Protein AF-A0A5D0QZX7-F1 (afdb_monomer_lite)

Organism: NCBI:txid291186

Radius of gyration: 17.63 Å; chains: 1; bounding box: 38×26×65 Å

Foldseek 3Di:
DPVVVVVVVPPLAQEEEEEEQAAVPCVVHGDDQVPDDDPDPSYGYHYPVVADDAQRRAVDDDPGHYQWYKHKHDWDADPVNFKTKIKIKIARHNPRIWIKIWIWGQDPVRDIDTPDIGTD

Structure (mmCIF, N/CA/C/O backbone):
data_AF-A0A5D0QZX7-F1
#
_entry.id   AF-A0A5D0QZX7-F1
#
loop_
_atom_site.group_PDB
_atom_site.id
_atom_site.type_symbol
_atom_site.label_atom_id
_atom_site.label_alt_id
_atom_site.label_comp_id
_atom_site.label_asym_id
_atom_site.label_entity_id
_atom_site.label_seq_id
_atom_site.pdbx_PDB_ins_code
_atom_site.Cartn_x
_atom_site.Cartn_y
_atom_site.Cartn_z
_atom_site.occupancy
_atom_site.B_iso_or_equiv
_atom_site.auth_seq_id
_atom_site.auth_comp_id
_atom_site.auth_asym_id
_atom_site.auth_atom_id
_atom_site.pdbx_PDB_model_num
ATOM 1 N N . MET A 1 1 ? -6.151 6.284 -43.359 1.00 48.69 1 MET A N 1
ATOM 2 C CA . MET A 1 1 ? -6.328 7.061 -42.109 1.00 48.69 1 MET A CA 1
ATOM 3 C C . MET A 1 1 ? -7.084 6.208 -41.079 1.00 48.69 1 MET A C 1
ATOM 5 O O . MET A 1 1 ? -8.067 6.648 -40.508 1.00 48.69 1 MET A O 1
ATOM 9 N N . GLU A 1 2 ? -6.624 4.970 -40.856 1.00 47.56 2 GLU A N 1
ATOM 10 C CA . GLU A 1 2 ? -7.426 3.910 -40.205 1.00 47.56 2 GLU A CA 1
ATOM 11 C C . GLU A 1 2 ? -6.701 3.264 -39.002 1.00 47.56 2 GLU A C 1
ATOM 13 O O . GLU A 1 2 ? -7.333 2.765 -38.081 1.00 47.56 2 GLU A O 1
ATOM 18 N N . ARG A 1 3 ? -5.365 3.397 -38.912 1.00 46.97 3 ARG A N 1
ATOM 19 C CA . ARG A 1 3 ? -4.545 2.783 -37.845 1.00 46.97 3 ARG A CA 1
ATOM 20 C C . ARG A 1 3 ? -4.747 3.370 -36.439 1.00 46.97 3 ARG A C 1
ATOM 22 O O . ARG A 1 3 ? -4.500 2.673 -35.467 1.00 46.97 3 ARG A O 1
ATOM 29 N N . LYS A 1 4 ? -5.167 4.639 -36.315 1.00 45.38 4 LYS A N 1
ATOM 30 C CA . LYS A 1 4 ? -5.291 5.325 -35.007 1.00 45.38 4 LYS A CA 1
ATOM 31 C C . LYS A 1 4 ? -6.576 4.980 -34.239 1.00 45.38 4 LYS A C 1
ATOM 33 O O . LYS A 1 4 ? -6.578 5.080 -33.017 1.00 45.38 4 LYS A O 1
ATOM 38 N N . LYS A 1 5 ? -7.660 4.595 -34.926 1.00 38.44 5 LYS A N 1
ATOM 39 C CA . LYS A 1 5 ? -8.912 4.172 -34.265 1.00 38.44 5 LYS A CA 1
ATOM 40 C C . LYS A 1 5 ? -8.787 2.750 -33.706 1.00 38.44 5 LYS A C 1
ATOM 42 O O . LYS A 1 5 ? -9.185 2.515 -32.570 1.00 38.44 5 LYS A O 1
ATOM 47 N N . ASP A 1 6 ? -8.121 1.864 -34.443 1.00 41.75 6 ASP A N 1
ATOM 48 C CA . ASP A 1 6 ? -7.863 0.476 -34.040 1.00 41.75 6 ASP A CA 1
ATOM 49 C C . ASP A 1 6 ? -6.943 0.333 -32.817 1.00 41.75 6 ASP A C 1
ATOM 51 O O . ASP A 1 6 ? -7.137 -0.575 -32.007 1.00 41.75 6 ASP A O 1
ATOM 55 N N . SER A 1 7 ? -5.969 1.234 -32.643 1.00 48.91 7 SER A N 1
ATOM 56 C CA . SER A 1 7 ? -5.063 1.231 -31.486 1.00 48.91 7 SER A CA 1
ATOM 57 C C . SER A 1 7 ? -5.744 1.643 -30.176 1.00 48.91 7 SER A C 1
ATOM 59 O O . SER A 1 7 ? -5.360 1.166 -29.116 1.00 48.91 7 SER A O 1
ATOM 61 N N . LEU A 1 8 ? -6.778 2.490 -30.233 1.00 49.28 8 LEU A N 1
ATOM 62 C CA . LEU A 1 8 ? -7.526 2.930 -29.046 1.00 49.28 8 LEU A CA 1
ATOM 63 C C . LEU A 1 8 ? -8.537 1.877 -28.563 1.00 49.28 8 LEU A C 1
ATOM 65 O O . LEU A 1 8 ? -8.865 1.835 -27.380 1.00 49.28 8 LEU A O 1
ATOM 69 N N . GLN A 1 9 ? -9.015 1.004 -29.456 1.00 45.66 9 GLN A N 1
ATOM 70 C CA . GLN A 1 9 ? -10.042 0.001 -29.148 1.00 45.66 9 GLN A CA 1
ATOM 71 C C . GLN A 1 9 ? -9.474 -1.326 -28.603 1.00 45.66 9 GLN A C 1
ATOM 73 O O . GLN A 1 9 ? -10.239 -2.206 -28.213 1.00 45.66 9 GLN A O 1
ATOM 78 N N . ARG A 1 10 ? -8.141 -1.485 -28.546 1.00 46.50 10 ARG A N 1
ATOM 79 C CA . ARG A 1 10 ? -7.458 -2.731 -28.137 1.00 46.50 10 ARG A CA 1
ATOM 80 C C . ARG A 1 10 ? -6.414 -2.545 -27.041 1.00 46.50 10 ARG A C 1
ATOM 82 O O . ARG A 1 10 ? -5.524 -3.385 -26.916 1.00 46.50 10 ARG A O 1
ATOM 89 N N . ASP A 1 11 ? -6.503 -1.489 -26.238 1.00 61.91 11 ASP A N 1
ATOM 90 C CA . ASP A 1 11 ? -5.571 -1.325 -25.125 1.00 61.91 11 ASP A CA 1
ATOM 91 C C . ASP A 1 11 ? -5.929 -2.280 -23.966 1.00 61.91 11 ASP A C 1
ATOM 93 O O . ASP A 1 11 ? -6.640 -1.947 -23.007 1.00 61.91 11 ASP A O 1
ATOM 97 N N . LYS A 1 12 ? -5.487 -3.533 -24.130 1.00 60.69 12 LYS A N 1
ATOM 98 C CA . LYS A 1 12 ? -5.523 -4.620 -23.142 1.00 60.69 12 LYS A CA 1
ATOM 99 C C . LYS A 1 12 ? -4.344 -4.542 -22.166 1.00 60.69 12 LYS A C 1
ATOM 101 O O . LYS A 1 12 ? -4.147 -5.485 -21.401 1.00 60.69 12 LYS A O 1
ATOM 106 N N . THR A 1 13 ? -3.546 -3.473 -22.206 1.00 81.25 13 THR A N 1
ATOM 107 C CA . THR A 1 13 ? -2.329 -3.371 -21.401 1.00 81.25 13 THR A CA 1
ATOM 108 C C . THR A 1 13 ? -2.703 -3.396 -19.925 1.00 81.25 13 THR A C 1
ATOM 110 O O . THR A 1 13 ? -3.452 -2.551 -19.429 1.00 81.25 13 THR A O 1
ATOM 113 N N . LEU A 1 14 ? -2.223 -4.425 -19.229 1.00 87.75 14 LEU A N 1
ATOM 114 C CA . LEU A 1 14 ? -2.337 -4.515 -17.782 1.00 87.75 14 LEU A CA 1
ATOM 115 C C . LEU A 1 14 ? -1.486 -3.410 -17.162 1.00 87.75 14 LEU A C 1
ATOM 117 O O . LEU A 1 14 ? -0.357 -3.166 -17.587 1.00 87.75 14 LEU A O 1
ATOM 121 N N . ILE A 1 15 ? -2.042 -2.761 -16.147 1.00 92.31 15 ILE A N 1
ATOM 122 C CA . ILE A 1 15 ? -1.373 -1.704 -15.398 1.00 92.31 15 ILE A CA 1
ATOM 123 C C . ILE A 1 15 ? -0.837 -2.328 -14.119 1.00 92.31 15 ILE A C 1
ATOM 125 O O . ILE A 1 15 ? -1.601 -2.894 -13.336 1.00 92.31 15 ILE A O 1
ATOM 129 N N . TYR A 1 16 ? 0.462 -2.208 -13.885 1.00 94.75 16 TYR A N 1
ATOM 130 C CA . TYR A 1 16 ? 1.096 -2.748 -12.694 1.00 94.75 16 TYR A CA 1
ATOM 131 C C . TYR A 1 16 ? 1.364 -1.652 -11.669 1.00 94.75 16 TYR A C 1
ATOM 133 O O . TYR A 1 16 ? 1.994 -0.636 -11.965 1.00 94.75 16 TYR A O 1
ATOM 141 N N . LEU A 1 17 ? 0.901 -1.888 -10.444 1.00 96.00 17 LEU A N 1
ATOM 142 C CA . LEU A 1 17 ? 1.362 -1.183 -9.255 1.00 96.00 17 LEU A CA 1
ATOM 143 C C . LEU A 1 17 ? 2.355 -2.082 -8.523 1.00 96.00 17 LEU A C 1
ATOM 145 O O . LEU A 1 17 ? 2.044 -3.220 -8.165 1.00 96.00 17 LEU A O 1
ATOM 149 N N . VAL A 1 18 ? 3.561 -1.571 -8.312 1.00 96.62 18 VAL A N 1
ATOM 150 C CA . VAL A 1 18 ? 4.634 -2.301 -7.638 1.00 96.62 18 VAL A CA 1
ATOM 151 C C . VAL A 1 18 ? 4.554 -2.011 -6.149 1.00 96.62 18 VAL A C 1
ATOM 153 O O . VAL A 1 18 ? 4.622 -0.860 -5.740 1.00 96.62 18 VAL A O 1
ATOM 156 N N . VAL A 1 19 ? 4.420 -3.029 -5.318 1.00 96.81 19 VAL A N 1
ATOM 157 C CA . VAL A 1 19 ? 4.160 -2.891 -3.882 1.00 96.81 19 VAL A CA 1
ATOM 158 C C . VAL A 1 19 ? 5.393 -3.312 -3.102 1.00 96.81 19 VAL A C 1
ATOM 160 O O . VAL A 1 19 ? 5.990 -4.339 -3.418 1.00 96.81 19 VAL A O 1
ATOM 163 N N . SER A 1 20 ? 5.777 -2.552 -2.076 1.00 94.25 20 SER A N 1
ATOM 164 C CA . SER A 1 20 ? 6.786 -3.017 -1.117 1.00 94.25 20 SER A CA 1
ATOM 165 C C . SER A 1 20 ? 6.447 -4.413 -0.590 1.00 94.25 20 SER A C 1
ATOM 167 O O . SER A 1 20 ? 5.298 -4.706 -0.272 1.00 94.25 20 SER A O 1
ATOM 169 N N . ASP A 1 21 ? 7.455 -5.271 -0.485 1.00 93.88 21 ASP A N 1
ATOM 170 C CA . ASP A 1 21 ? 7.287 -6.643 -0.009 1.00 93.88 21 ASP A CA 1
ATOM 171 C C . ASP A 1 21 ? 6.755 -6.712 1.418 1.00 93.88 21 ASP A C 1
ATOM 173 O O . ASP A 1 21 ? 5.904 -7.545 1.724 1.00 93.88 21 ASP A O 1
ATOM 177 N N . SER A 1 22 ? 7.229 -5.816 2.277 1.00 92.38 22 SER A N 1
ATOM 178 C CA . SER A 1 22 ? 6.838 -5.721 3.675 1.00 92.38 22 SER A CA 1
ATOM 179 C C . SER A 1 22 ? 6.387 -4.312 4.036 1.00 92.38 22 SER A C 1
ATOM 181 O O . SER A 1 22 ? 6.592 -3.337 3.304 1.00 92.38 22 SER A O 1
ATOM 183 N N . ILE A 1 23 ? 5.781 -4.209 5.213 1.00 88.31 23 ILE A N 1
ATOM 184 C CA . ILE A 1 23 ? 5.480 -2.923 5.830 1.00 88.31 23 ILE A CA 1
ATOM 185 C C . ILE A 1 23 ? 6.789 -2.227 6.213 1.00 88.31 23 ILE A C 1
ATOM 187 O O . ILE A 1 23 ? 7.700 -2.845 6.768 1.00 88.31 23 ILE A O 1
ATOM 191 N N . SER A 1 24 ? 6.883 -0.929 5.920 1.00 81.25 24 SER A N 1
ATOM 192 C CA . SER A 1 24 ? 8.068 -0.135 6.251 1.00 81.25 24 SER A CA 1
ATOM 193 C C . SER A 1 24 ? 8.333 -0.169 7.759 1.00 81.25 24 SER A C 1
ATOM 195 O O . SER A 1 24 ? 7.439 0.126 8.556 1.00 81.25 24 SER A O 1
ATOM 197 N N . GLY A 1 25 ? 9.549 -0.565 8.143 1.00 77.38 25 GLY A N 1
ATOM 198 C CA . GLY A 1 25 ? 9.963 -0.733 9.540 1.00 77.38 25 GLY A CA 1
ATOM 199 C C 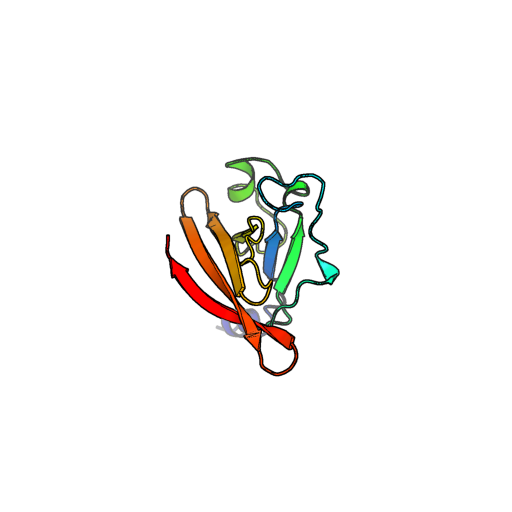. GLY A 1 25 ? 9.507 -2.035 10.215 1.00 77.38 25 GLY A C 1
ATOM 200 O O . GLY A 1 25 ? 9.780 -2.212 11.399 1.00 77.38 25 GLY A O 1
ATOM 201 N N . ILE A 1 26 ? 8.823 -2.944 9.504 1.00 82.38 26 ILE A N 1
ATOM 202 C CA . ILE A 1 26 ? 8.376 -4.249 10.026 1.00 82.38 26 ILE A CA 1
ATOM 203 C C . ILE A 1 26 ? 8.653 -5.341 8.978 1.00 82.38 26 ILE A C 1
ATOM 205 O O . ILE A 1 26 ? 7.757 -5.803 8.271 1.00 82.38 26 ILE A O 1
ATOM 209 N N . GLU A 1 27 ? 9.912 -5.768 8.876 1.00 76.06 27 GLU A N 1
ATOM 210 C CA . GLU A 1 27 ? 10.379 -6.701 7.833 1.00 76.06 27 GLU A CA 1
ATOM 211 C C . GLU A 1 27 ? 9.734 -8.095 7.918 1.00 76.06 27 GLU A C 1
ATOM 213 O O . GLU A 1 27 ? 9.510 -8.742 6.898 1.00 76.06 27 GLU A O 1
ATOM 218 N N . ASN A 1 28 ? 9.330 -8.528 9.116 1.00 83.19 28 ASN A N 1
ATOM 219 C CA . ASN A 1 28 ? 8.693 -9.834 9.326 1.00 83.19 28 ASN A CA 1
ATOM 220 C C . ASN A 1 28 ? 7.227 -9.891 8.858 1.00 83.19 28 ASN A C 1
ATOM 222 O O . ASN A 1 28 ? 6.611 -10.956 8.914 1.00 83.19 28 ASN A O 1
ATOM 226 N N . TYR A 1 29 ? 6.641 -8.767 8.429 1.00 86.38 29 TYR A N 1
ATOM 227 C CA . TYR A 1 29 ? 5.255 -8.714 7.969 1.00 86.38 29 TYR A CA 1
ATOM 228 C C . TYR A 1 29 ? 5.186 -8.465 6.461 1.00 86.38 29 TYR A C 1
ATOM 230 O O . TYR A 1 29 ? 5.241 -7.323 5.994 1.00 86.38 29 TYR A O 1
ATOM 238 N N . LYS A 1 30 ? 5.047 -9.558 5.702 1.00 90.88 30 LYS A N 1
ATOM 239 C CA . LYS A 1 30 ? 4.914 -9.535 4.243 1.00 90.88 30 LYS A CA 1
ATOM 240 C C . LYS A 1 30 ? 3.502 -9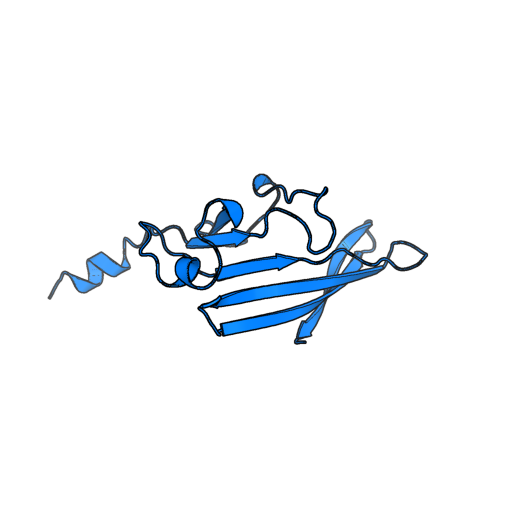.123 3.821 1.00 90.88 30 LYS A C 1
ATOM 242 O O . LYS A 1 30 ? 2.515 -9.625 4.356 1.00 90.88 30 LYS A O 1
ATOM 247 N N . ILE A 1 31 ? 3.405 -8.242 2.831 1.00 92.00 31 ILE A N 1
ATOM 248 C CA . ILE A 1 31 ? 2.134 -7.833 2.232 1.00 92.00 31 ILE A CA 1
ATOM 249 C C . ILE A 1 31 ? 1.635 -8.943 1.308 1.00 92.00 31 ILE A C 1
ATOM 251 O O . ILE A 1 31 ? 2.305 -9.337 0.361 1.00 92.00 31 ILE A O 1
ATOM 255 N N . GLU A 1 32 ? 0.426 -9.436 1.549 1.00 94.00 32 GLU A N 1
ATOM 256 C CA . GLU A 1 32 ? -0.209 -10.441 0.697 1.00 94.00 32 GLU A CA 1
ATOM 257 C C . GLU A 1 32 ? -0.899 -9.778 -0.510 1.00 94.00 32 GLU A C 1
ATOM 259 O O . GLU A 1 32 ? -2.024 -9.284 -0.402 1.00 94.00 32 GLU A O 1
ATOM 264 N N . LEU A 1 33 ? -0.245 -9.767 -1.682 1.00 94.62 33 LEU A N 1
ATOM 265 C CA . LEU A 1 33 ? -0.765 -9.077 -2.881 1.00 94.62 33 LEU A CA 1
ATOM 266 C C . LEU A 1 33 ? -2.145 -9.571 -3.342 1.00 94.62 33 LEU A C 1
ATOM 268 O O . LEU A 1 33 ? -2.924 -8.791 -3.880 1.00 94.62 33 LEU A O 1
ATOM 272 N N . ASN A 1 34 ? -2.474 -10.844 -3.117 1.00 93.81 34 ASN A N 1
ATOM 273 C CA . ASN A 1 34 ? -3.774 -11.427 -3.473 1.00 93.81 34 ASN A CA 1
ATOM 274 C C . ASN A 1 34 ? -4.942 -10.886 -2.625 1.00 93.81 34 ASN A C 1
ATOM 276 O O . ASN A 1 34 ? -6.097 -11.012 -3.031 1.00 93.81 34 ASN A O 1
ATOM 280 N N . LYS A 1 35 ? -4.662 -10.285 -1.461 1.00 93.62 35 LYS A N 1
ATOM 281 C CA . LYS A 1 35 ? -5.662 -9.611 -0.620 1.00 93.62 35 LYS A CA 1
ATOM 282 C C . LYS A 1 35 ? -5.886 -8.158 -1.036 1.00 93.62 35 LYS A C 1
ATOM 284 O O . LYS A 1 35 ? -6.888 -7.566 -0.627 1.00 93.62 35 LYS A O 1
ATOM 289 N N . LEU A 1 36 ? -4.990 -7.583 -1.843 1.00 92.69 36 LEU A N 1
ATOM 290 C CA . LEU A 1 36 ? -5.163 -6.239 -2.381 1.00 92.69 36 LEU A CA 1
ATOM 291 C C . LEU A 1 36 ? -6.266 -6.240 -3.436 1.00 92.69 36 LEU A C 1
ATOM 293 O O . LEU A 1 36 ? -6.329 -7.098 -4.315 1.00 92.69 36 LEU A O 1
ATOM 297 N N . LYS A 1 37 ? -7.145 -5.244 -3.346 1.00 91.69 37 LYS A N 1
ATOM 298 C CA . LYS A 1 37 ? -8.248 -5.048 -4.283 1.00 91.69 37 LYS A CA 1
ATOM 299 C C . LYS A 1 37 ? -8.074 -3.714 -4.983 1.00 91.69 37 LYS A C 1
ATOM 301 O O . LYS A 1 37 ? -7.695 -2.726 -4.362 1.00 91.69 37 LYS A O 1
ATOM 306 N N . SER A 1 38 ? -8.397 -3.698 -6.267 1.00 91.19 38 SER A N 1
ATOM 307 C CA . SER A 1 38 ? -8.535 -2.480 -7.051 1.00 91.19 38 SER A CA 1
ATOM 308 C C . SER A 1 38 ? -9.969 -2.375 -7.550 1.00 91.19 38 SER A C 1
ATOM 310 O O . SER A 1 38 ? -10.613 -3.388 -7.822 1.00 91.19 38 SER A O 1
ATOM 312 N N . ASN A 1 39 ? -10.466 -1.151 -7.680 1.00 91.25 39 ASN A N 1
ATOM 313 C CA . ASN A 1 39 ? -11.727 -0.864 -8.362 1.00 91.25 39 ASN A CA 1
ATOM 314 C C . ASN A 1 39 ? -11.582 -0.887 -9.896 1.00 91.25 39 ASN A C 1
ATOM 316 O O . ASN A 1 39 ? -12.577 -0.745 -10.600 1.00 91.25 39 ASN A O 1
ATOM 320 N N . ASN A 1 40 ? -10.362 -1.061 -10.413 1.00 90.19 40 ASN A N 1
ATOM 321 C CA . ASN A 1 40 ? -10.071 -1.172 -11.835 1.00 90.19 40 ASN A CA 1
ATOM 322 C C . ASN A 1 40 ? -9.541 -2.576 -12.164 1.00 90.19 40 ASN A C 1
ATOM 324 O O . ASN A 1 40 ? -8.481 -2.986 -11.688 1.00 90.19 40 ASN A O 1
ATOM 328 N N . GLU A 1 41 ? -10.262 -3.290 -13.028 1.00 90.06 41 GLU A N 1
ATOM 329 C CA . GLU A 1 41 ? -9.957 -4.664 -13.445 1.00 90.06 41 GLU A CA 1
ATOM 330 C C . GLU A 1 41 ? -8.648 -4.822 -14.230 1.00 90.06 41 GLU A C 1
ATOM 332 O O . GLU A 1 41 ? -8.166 -5.947 -14.371 1.00 90.06 41 GLU A O 1
ATOM 337 N N . LYS A 1 42 ? -8.055 -3.731 -14.728 1.00 90.62 42 LYS A N 1
ATOM 338 C CA . LYS A 1 42 ? -6.760 -3.742 -15.427 1.00 90.62 42 LYS A CA 1
ATOM 339 C C . LYS A 1 42 ? -5.569 -3.642 -14.478 1.00 90.62 42 LYS A C 1
ATOM 341 O O . LYS A 1 42 ? -4.446 -3.905 -14.901 1.00 90.62 42 LYS A O 1
ATOM 346 N N . ILE A 1 43 ? -5.797 -3.273 -13.214 1.00 93.06 43 ILE A N 1
ATOM 347 C CA . ILE A 1 43 ? -4.724 -3.115 -12.232 1.00 93.06 43 ILE A CA 1
ATOM 348 C C . ILE A 1 43 ? -4.314 -4.480 -11.682 1.00 93.06 43 ILE A C 1
ATOM 350 O O . ILE A 1 43 ? -5.141 -5.277 -11.229 1.00 93.06 43 ILE A O 1
ATOM 354 N N . ARG A 1 44 ? -3.013 -4.748 -11.722 1.00 94.94 44 ARG A N 1
ATOM 355 C CA . ARG A 1 44 ? -2.358 -5.907 -11.116 1.00 94.94 44 ARG A CA 1
ATOM 356 C C . ARG A 1 44 ? -1.252 -5.426 -10.185 1.00 94.94 44 ARG A C 1
ATOM 358 O O . ARG A 1 44 ? -0.742 -4.316 -10.328 1.00 94.94 44 ARG A O 1
ATOM 365 N N . PHE A 1 45 ? -0.892 -6.270 -9.228 1.00 96.12 45 PHE A N 1
ATOM 366 C CA . PHE A 1 45 ? 0.127 -5.965 -8.232 1.00 96.12 45 PHE A CA 1
ATOM 367 C C . PHE A 1 45 ? 1.326 -6.889 -8.414 1.00 96.12 45 PHE A C 1
ATOM 369 O O . PHE A 1 45 ? 1.152 -8.075 -8.699 1.00 96.12 45 PHE A O 1
ATOM 376 N N . LYS A 1 46 ? 2.528 -6.345 -8.237 1.00 96.50 46 LYS A N 1
ATOM 377 C CA . LYS A 1 46 ? 3.796 -7.087 -8.202 1.00 96.50 46 LYS A CA 1
A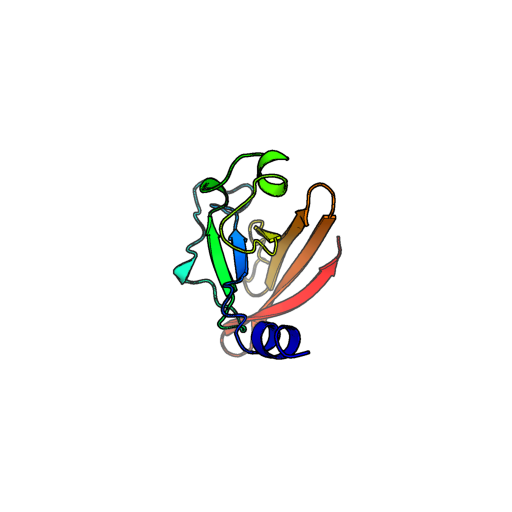TOM 378 C C . LYS A 1 46 ? 4.616 -6.664 -6.996 1.00 96.50 46 LYS A C 1
ATOM 380 O O . LYS A 1 46 ? 4.441 -5.545 -6.516 1.00 96.50 46 LYS A O 1
ATOM 385 N N . TYR A 1 47 ? 5.498 -7.530 -6.516 1.00 96.94 47 TYR A N 1
ATOM 386 C CA . TYR A 1 47 ? 6.395 -7.176 -5.422 1.00 96.94 47 TYR A CA 1
ATOM 387 C C . TYR A 1 47 ? 7.518 -6.269 -5.902 1.00 96.94 47 TYR A C 1
ATOM 389 O O . TYR A 1 47 ? 7.976 -6.370 -7.037 1.00 96.94 47 TYR A O 1
ATOM 397 N N . ARG A 1 48 ? 8.002 -5.397 -5.019 1.00 95.06 48 ARG A N 1
ATOM 398 C CA . ARG A 1 48 ? 9.137 -4.520 -5.299 1.00 95.06 48 ARG A CA 1
ATOM 399 C C . ARG A 1 48 ? 10.432 -5.307 -5.483 1.00 95.06 48 ARG A C 1
ATOM 401 O O . ARG A 1 48 ? 11.258 -4.882 -6.286 1.00 95.06 48 ARG A O 1
ATOM 408 N N . SER A 1 49 ? 10.595 -6.431 -4.791 1.00 95.12 49 SER A N 1
ATOM 409 C CA . SER A 1 49 ? 11.752 -7.327 -4.910 1.00 95.12 49 SER A CA 1
ATOM 410 C C . SER A 1 49 ? 11.886 -8.027 -6.268 1.00 95.12 49 SER A C 1
ATOM 412 O O . SER A 1 49 ? 12.971 -8.504 -6.586 1.00 95.12 49 SER A O 1
ATOM 414 N N . GLU A 1 50 ? 10.834 -8.052 -7.09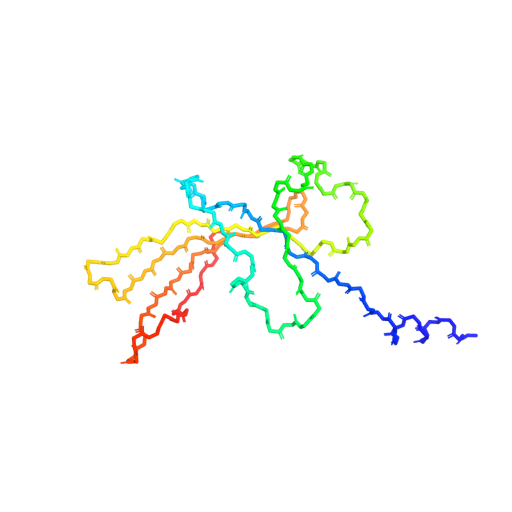7 1.00 96.25 50 GLU A N 1
ATOM 415 C CA . GLU A 1 50 ? 10.894 -8.587 -8.470 1.00 96.25 50 GLU A CA 1
ATOM 416 C C . GLU A 1 50 ? 11.682 -7.676 -9.434 1.00 96.25 50 GLU A C 1
ATOM 418 O O . GLU A 1 50 ? 11.886 -8.039 -10.591 1.00 96.25 50 GLU A O 1
ATOM 423 N N . PHE A 1 51 ? 12.109 -6.490 -8.985 1.00 95.62 51 PHE A N 1
ATOM 424 C CA . PHE A 1 51 ? 12.660 -5.436 -9.835 1.00 95.62 51 PHE A CA 1
ATOM 425 C C . PHE A 1 51 ? 14.033 -4.933 -9.366 1.00 95.62 51 PHE A C 1
ATOM 427 O O . PHE A 1 51 ? 14.313 -4.954 -8.162 1.00 95.62 51 PHE A O 1
ATOM 434 N N . PRO A 1 52 ? 14.855 -4.364 -10.275 1.00 95.81 52 PRO A N 1
ATOM 435 C CA . PRO A 1 52 ? 16.120 -3.719 -9.925 1.00 95.81 52 PRO A CA 1
ATOM 436 C C . PRO A 1 52 ? 15.969 -2.651 -8.840 1.00 95.81 52 PRO A C 1
ATOM 438 O O . PRO A 1 52 ? 14.909 -2.047 -8.676 1.00 95.81 52 PRO A O 1
ATOM 441 N N . ASN A 1 53 ? 17.026 -2.379 -8.082 1.00 92.00 53 ASN A N 1
ATOM 442 C CA . ASN A 1 53 ? 16.990 -1.390 -7.004 1.00 92.00 53 ASN A CA 1
ATOM 443 C C . ASN A 1 53 ? 17.233 0.043 -7.507 1.00 92.00 53 ASN A C 1
ATOM 445 O O . ASN A 1 53 ? 17.837 0.278 -8.551 1.00 92.00 53 ASN A O 1
ATOM 449 N N . GLY A 1 54 ? 16.765 1.029 -6.737 1.00 89.25 54 GLY A N 1
ATOM 450 C CA . GLY A 1 54 ? 17.061 2.443 -6.982 1.00 89.25 54 GLY A CA 1
ATOM 451 C C . GLY A 1 54 ? 16.562 2.961 -8.335 1.00 89.25 54 GLY A C 1
ATOM 452 O O . GLY A 1 54 ? 15.431 2.696 -8.734 1.00 89.25 54 GLY A O 1
ATOM 453 N N . ARG A 1 55 ? 17.404 3.743 -9.021 1.00 90.56 55 ARG A N 1
ATOM 454 C CA . ARG A 1 55 ? 17.070 4.402 -10.295 1.00 90.56 55 ARG A CA 1
ATOM 455 C C . ARG A 1 55 ? 16.830 3.415 -11.434 1.00 90.56 55 ARG A C 1
ATOM 457 O O . ARG A 1 55 ? 16.032 3.729 -12.312 1.00 90.56 55 ARG A O 1
ATOM 464 N N . GLU A 1 56 ? 17.501 2.265 -11.412 1.00 94.50 56 GLU A N 1
ATOM 465 C CA . GLU A 1 56 ? 17.404 1.254 -12.466 1.00 94.50 56 GLU A CA 1
ATOM 466 C C . GLU A 1 56 ? 15.953 0.808 -12.666 1.00 94.50 56 GLU A C 1
ATOM 468 O O . GLU A 1 56 ? 15.469 0.810 -13.790 1.00 94.50 56 GLU A O 1
ATOM 473 N N . PHE A 1 57 ? 15.210 0.633 -11.566 1.00 94.69 57 PHE A N 1
ATOM 474 C CA . PHE A 1 57 ? 13.773 0.351 -11.583 1.00 94.69 57 PHE A CA 1
ATOM 475 C C . PHE A 1 57 ? 12.971 1.227 -12.556 1.00 94.69 57 PHE A C 1
ATOM 477 O O . PHE A 1 57 ? 12.078 0.715 -13.221 1.00 94.69 57 PHE A O 1
ATOM 484 N N . TRP A 1 58 ? 13.278 2.525 -12.630 1.00 92.25 58 TRP A N 1
ATOM 485 C CA . TRP A 1 58 ? 12.521 3.500 -13.420 1.00 92.25 58 TRP A CA 1
ATOM 486 C C . TRP A 1 58 ? 12.983 3.638 -14.868 1.00 92.25 58 TRP A C 1
ATOM 488 O O . TRP A 1 58 ? 12.250 4.208 -15.670 1.00 92.25 58 TRP A O 1
ATOM 498 N N . ILE A 1 59 ? 14.207 3.211 -15.181 1.00 91.75 59 ILE A N 1
ATOM 499 C CA . ILE A 1 59 ? 14.804 3.382 -16.514 1.00 91.75 59 ILE A CA 1
ATOM 500 C C . ILE A 1 59 ? 14.866 2.075 -17.305 1.00 91.75 59 ILE A C 1
ATOM 502 O O . ILE A 1 59 ? 15.128 2.115 -18.504 1.00 91.75 59 ILE A O 1
ATOM 506 N N . THR A 1 60 ? 14.655 0.933 -16.648 1.00 93.06 60 THR A N 1
ATOM 507 C CA . THR A 1 60 ? 14.503 -0.362 -17.309 1.00 93.06 60 THR A CA 1
ATOM 508 C C . THR A 1 60 ? 13.245 -0.364 -18.174 1.00 93.06 60 THR A C 1
ATOM 510 O O . THR A 1 60 ? 12.179 0.071 -17.739 1.00 93.06 60 THR A O 1
ATOM 513 N N . ASP A 1 61 ? 13.383 -0.875 -19.395 1.00 91.75 61 ASP A N 1
ATOM 514 C CA . ASP A 1 61 ? 12.262 -1.135 -20.291 1.00 91.75 61 ASP A CA 1
ATOM 515 C C . ASP A 1 61 ? 1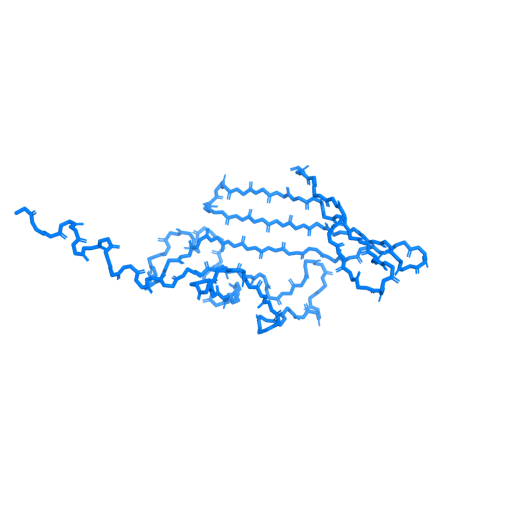1.624 -2.484 -19.928 1.00 91.75 61 ASP A C 1
ATOM 517 O O . ASP A 1 61 ? 12.322 -3.496 -19.822 1.00 91.75 61 ASP A O 1
ATOM 521 N N . TYR A 1 62 ? 10.314 -2.493 -19.688 1.00 90.38 62 TYR A N 1
ATOM 522 C CA . TYR A 1 62 ? 9.564 -3.683 -19.286 1.00 90.38 62 TYR A CA 1
ATOM 523 C C . TYR A 1 62 ? 8.477 -3.984 -20.311 1.00 90.38 62 TYR A C 1
ATOM 525 O O . TYR A 1 62 ? 7.820 -3.078 -20.816 1.00 90.38 62 TYR A O 1
ATOM 533 N N . ASP A 1 63 ? 8.157 -5.266 -20.484 1.00 89.75 63 ASP A N 1
ATOM 534 C CA . ASP A 1 63 ? 7.048 -5.723 -21.338 1.00 89.75 63 ASP A CA 1
ATOM 535 C C . ASP A 1 63 ? 5.646 -5.337 -20.809 1.00 89.75 63 ASP A C 1
ATOM 537 O O . ASP A 1 63 ? 4.618 -5.785 -21.323 1.00 89.75 63 ASP A O 1
ATOM 541 N N . TYR A 1 64 ? 5.569 -4.549 -19.736 1.00 87.50 64 TYR A N 1
ATOM 542 C CA . TYR A 1 64 ? 4.331 -4.129 -19.097 1.00 87.50 64 TYR A CA 1
ATOM 543 C C . TYR A 1 64 ? 4.423 -2.719 -18.516 1.00 87.50 64 TYR A C 1
ATOM 545 O O . TYR A 1 64 ? 5.479 -2.248 -18.100 1.00 87.50 64 TYR A O 1
ATOM 553 N N . PHE A 1 65 ? 3.270 -2.049 -18.435 1.00 90.88 65 PHE A N 1
ATOM 554 C CA . PHE A 1 65 ? 3.188 -0.678 -17.948 1.00 90.88 65 PHE A CA 1
ATOM 555 C C . PHE A 1 65 ? 3.194 -0.623 -16.417 1.00 90.88 65 PHE A C 1
ATOM 557 O O . PHE A 1 65 ? 2.234 -1.040 -15.763 1.00 90.88 65 PHE A O 1
ATOM 564 N N . ILE A 1 66 ? 4.263 -0.071 -15.844 1.00 92.62 66 ILE A N 1
ATOM 565 C CA . ILE A 1 66 ? 4.369 0.211 -14.410 1.00 92.62 66 ILE A CA 1
ATOM 566 C C . ILE A 1 66 ? 3.826 1.617 -14.146 1.00 92.62 66 ILE A C 1
ATOM 568 O O . ILE A 1 66 ? 4.445 2.611 -14.515 1.00 92.62 66 ILE A O 1
ATOM 572 N N . ALA A 1 67 ? 2.673 1.707 -13.481 1.00 92.12 67 ALA A N 1
ATOM 573 C CA . ALA A 1 67 ? 2.061 2.992 -13.134 1.00 92.12 67 ALA A CA 1
ATOM 574 C C . ALA A 1 67 ? 2.732 3.664 -11.932 1.00 92.12 67 ALA A C 1
ATOM 576 O O . ALA A 1 67 ? 2.682 4.884 -11.794 1.00 92.12 67 ALA A O 1
ATOM 577 N N . GLY A 1 68 ? 3.340 2.878 -11.048 1.00 93.75 68 GLY A N 1
ATOM 578 C CA . GLY A 1 68 ? 4.032 3.415 -9.892 1.00 93.75 68 GLY A CA 1
ATOM 579 C C . GLY A 1 68 ? 4.441 2.351 -8.891 1.00 93.75 68 GLY A C 1
ATOM 580 O O . GLY A 1 68 ? 4.043 1.186 -8.985 1.00 93.75 68 GLY A O 1
ATOM 581 N N . ASN A 1 69 ? 5.226 2.779 -7.911 1.00 95.00 69 ASN A N 1
ATOM 582 C CA . ASN A 1 69 ? 5.557 1.995 -6.736 1.00 95.00 69 ASN A CA 1
ATOM 583 C C . ASN A 1 69 ? 4.813 2.552 -5.517 1.00 95.00 69 ASN A C 1
ATOM 585 O O . ASN A 1 69 ? 4.793 3.761 -5.321 1.00 95.00 69 ASN A O 1
ATOM 589 N N . ILE A 1 70 ? 4.206 1.679 -4.715 1.00 94.88 70 ILE A N 1
ATOM 590 C CA . ILE A 1 70 ? 3.455 2.015 -3.505 1.00 94.88 70 ILE A CA 1
ATOM 591 C C . ILE A 1 70 ? 4.080 1.355 -2.273 1.00 94.88 70 ILE A C 1
ATOM 593 O O . ILE A 1 70 ? 4.547 0.213 -2.326 1.00 94.88 70 ILE A O 1
ATOM 597 N N . GLN A 1 71 ? 4.048 2.069 -1.152 1.00 92.56 71 GLN A N 1
ATOM 598 C CA . GLN A 1 71 ? 4.552 1.615 0.139 1.00 92.56 71 GLN A CA 1
ATOM 599 C C . GLN A 1 71 ? 3.602 2.031 1.264 1.00 92.56 71 GLN A C 1
ATOM 601 O O . GLN A 1 71 ? 2.977 3.090 1.215 1.00 92.56 71 GLN A O 1
ATOM 606 N N . PHE A 1 72 ? 3.544 1.210 2.312 1.00 91.62 72 PHE A N 1
ATOM 607 C CA . PHE A 1 72 ? 2.803 1.498 3.534 1.00 91.62 72 PHE A CA 1
ATOM 608 C C . PHE A 1 72 ? 3.713 1.363 4.756 1.00 91.62 72 PHE A C 1
ATOM 610 O O . PHE A 1 72 ? 4.563 0.472 4.825 1.00 91.62 72 PHE A O 1
ATOM 617 N N . GLY A 1 73 ? 3.522 2.251 5.724 1.00 90.81 73 GLY A N 1
ATOM 618 C CA . GLY A 1 73 ? 4.039 2.112 7.078 1.00 90.81 73 GLY A CA 1
ATOM 619 C C . GLY A 1 73 ? 3.088 1.315 7.968 1.00 90.81 73 GLY A C 1
ATOM 620 O O . GLY A 1 73 ? 1.944 1.035 7.602 1.00 90.81 73 GLY A O 1
ATOM 621 N N . GLY A 1 74 ? 3.574 0.948 9.153 1.00 92.25 74 GLY A N 1
ATOM 622 C CA . GLY A 1 74 ? 2.758 0.283 10.165 1.00 92.25 74 GLY A CA 1
ATOM 623 C C . GLY A 1 74 ? 1.604 1.161 10.646 1.00 92.25 74 GLY A C 1
ATOM 624 O O . GLY A 1 74 ? 1.683 2.390 10.628 1.00 92.25 74 GLY A O 1
ATOM 625 N N . ILE A 1 75 ? 0.529 0.514 11.097 1.00 94.25 75 ILE A N 1
ATOM 626 C CA . ILE A 1 75 ? -0.610 1.209 11.698 1.00 94.25 75 ILE A CA 1
ATOM 627 C C . ILE A 1 75 ? -0.315 1.457 13.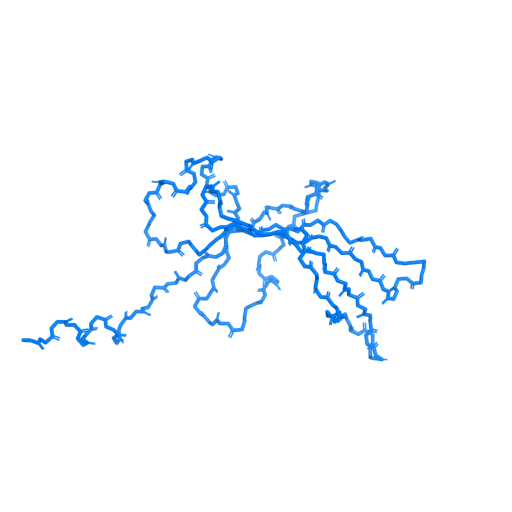177 1.00 94.25 75 ILE A C 1
ATOM 629 O O . ILE A 1 75 ? -0.049 0.521 13.932 1.00 94.25 75 ILE A O 1
ATOM 633 N N . ILE A 1 76 ? -0.430 2.712 13.601 1.00 95.50 76 ILE A N 1
ATOM 634 C CA . ILE A 1 76 ? -0.420 3.109 15.008 1.00 95.50 76 ILE A CA 1
ATOM 635 C C . ILE A 1 76 ? -1.873 3.246 15.454 1.00 95.50 76 ILE A C 1
ATOM 637 O O . ILE A 1 76 ? -2.607 4.082 14.929 1.00 95.50 76 ILE A O 1
ATOM 641 N N . PHE A 1 77 ? -2.294 2.419 16.409 1.00 97.62 77 PHE A N 1
ATOM 642 C CA . PHE A 1 77 ? -3.656 2.432 16.941 1.00 97.62 77 PHE A CA 1
ATOM 643 C C . PHE A 1 77 ? -3.784 3.310 18.184 1.00 97.62 77 PHE A C 1
ATOM 645 O O . PHE A 1 77 ? -2.852 3.432 18.981 1.00 97.62 77 PHE A O 1
ATOM 652 N N . ASP A 1 78 ? -4.978 3.862 18.386 1.00 97.31 78 ASP A N 1
ATOM 653 C CA . ASP A 1 78 ? -5.369 4.411 19.679 1.00 97.31 78 ASP A CA 1
ATOM 654 C C . ASP A 1 78 ? -5.506 3.301 20.740 1.00 97.31 78 ASP A C 1
ATOM 656 O O . ASP A 1 78 ? -5.553 2.105 20.435 1.00 97.31 78 ASP A O 1
ATOM 660 N N . LYS A 1 79 ? -5.609 3.686 22.020 1.00 97.38 79 LYS A N 1
ATOM 661 C CA . LYS A 1 79 ? -5.731 2.722 23.134 1.00 97.38 79 LYS A CA 1
ATOM 662 C C . LYS A 1 79 ? -6.921 1.772 22.967 1.00 97.38 79 LYS A C 1
ATOM 664 O O . LYS A 1 79 ? -6.854 0.625 23.398 1.00 97.38 79 LYS A O 1
ATOM 669 N N . THR A 1 80 ? -8.002 2.250 22.350 1.00 96.75 80 THR A N 1
ATOM 670 C CA . THR A 1 80 ? -9.236 1.476 22.162 1.00 96.75 80 THR A CA 1
ATOM 671 C C . THR A 1 80 ? -9.208 0.575 20.925 1.00 96.75 80 THR A C 1
ATOM 673 O O . THR A 1 80 ? -10.093 -0.265 20.766 1.00 96.75 80 THR A O 1
ATOM 676 N N . LYS A 1 81 ? -8.192 0.713 20.059 1.00 96.06 81 LYS A N 1
ATOM 677 C CA . LYS A 1 81 ? -8.091 0.050 18.750 1.00 96.06 81 LYS A CA 1
ATOM 678 C C . LYS A 1 81 ? -9.345 0.256 17.893 1.00 96.06 81 LYS A C 1
ATOM 680 O O . LYS A 1 81 ? -9.782 -0.657 17.179 1.00 96.06 81 LYS A O 1
ATOM 685 N N . ASN A 1 82 ? -9.930 1.447 17.987 1.00 97.31 82 ASN A N 1
ATOM 686 C CA . ASN A 1 82 ? -11.049 1.891 17.157 1.00 97.31 82 ASN A CA 1
ATOM 687 C C . ASN A 1 82 ? -10.610 2.912 16.112 1.00 97.31 82 ASN A C 1
ATOM 689 O O . ASN A 1 82 ? -11.281 3.041 15.090 1.00 97.31 82 ASN A O 1
ATOM 693 N N . ASN A 1 83 ? -9.477 3.576 16.340 1.00 98.31 83 ASN A N 1
ATOM 694 C CA . ASN A 1 83 ? -8.866 4.515 15.414 1.00 98.31 83 ASN A CA 1
ATOM 695 C C . ASN A 1 83 ? -7.416 4.108 15.170 1.00 98.31 83 ASN A C 1
ATOM 697 O O . ASN A 1 83 ? -6.750 3.561 16.051 1.00 98.31 83 ASN A O 1
ATOM 701 N N . GLY A 1 84 ? -6.922 4.387 13.974 1.00 97.94 84 GLY A N 1
ATOM 702 C CA . GLY A 1 84 ? -5.532 4.169 13.626 1.00 97.94 84 GLY A CA 1
ATOM 703 C C . GLY A 1 84 ? -5.038 5.195 12.626 1.00 97.94 84 GLY A C 1
ATOM 704 O O . GLY A 1 84 ? -5.818 5.818 11.906 1.00 97.94 84 GLY A O 1
ATOM 705 N N . VAL A 1 85 ? -3.725 5.353 12.577 1.00 97.44 85 VAL A N 1
ATOM 706 C CA . VAL A 1 85 ? -3.043 6.164 11.575 1.00 97.44 85 VAL A CA 1
ATOM 707 C C . VAL A 1 85 ? -1.912 5.356 10.963 1.00 97.44 85 VAL A C 1
ATOM 709 O O . VAL A 1 85 ? -1.202 4.638 11.665 1.00 97.44 85 VAL A O 1
ATOM 712 N N . LEU A 1 86 ? -1.753 5.461 9.651 1.00 95.81 86 LEU A N 1
ATOM 713 C CA . LEU A 1 86 ? -0.611 4.923 8.925 1.00 95.81 86 LEU A CA 1
ATOM 714 C C . LEU A 1 86 ? -0.131 5.939 7.895 1.00 95.81 86 LEU A C 1
ATOM 716 O O . LEU A 1 86 ? -0.912 6.744 7.393 1.00 95.81 86 LEU A O 1
ATOM 720 N N . ASN A 1 87 ? 1.151 5.878 7.557 1.00 95.38 87 ASN A N 1
ATOM 721 C CA . ASN A 1 87 ? 1.673 6.600 6.404 1.00 95.38 87 ASN A CA 1
ATOM 722 C C . ASN A 1 87 ? 1.594 5.687 5.179 1.00 95.38 87 ASN A C 1
ATOM 724 O O . ASN A 1 87 ? 1.949 4.510 5.252 1.00 95.38 87 ASN A O 1
ATOM 728 N N . GLY A 1 88 ? 1.136 6.227 4.061 1.00 94.75 88 GLY A N 1
ATOM 729 C CA . GLY A 1 88 ? 1.239 5.614 2.744 1.00 94.75 88 GLY A CA 1
ATOM 730 C C . GLY A 1 88 ? 2.075 6.507 1.842 1.00 94.75 88 GLY A C 1
ATOM 731 O O . GLY A 1 88 ? 2.124 7.718 2.034 1.00 94.75 88 GLY A O 1
ATOM 732 N N . GLY A 1 89 ? 2.738 5.920 0.863 1.00 94.38 89 GLY A N 1
ATOM 733 C CA . GLY A 1 89 ? 3.496 6.669 -0.124 1.00 94.38 89 GLY A CA 1
ATOM 734 C C . GLY A 1 89 ? 3.401 6.007 -1.478 1.00 94.38 89 GLY A C 1
ATOM 735 O O . GLY A 1 89 ? 3.246 4.788 -1.577 1.00 94.38 89 GLY A O 1
ATOM 736 N N . TYR A 1 90 ? 3.501 6.817 -2.521 1.00 94.06 90 TYR A N 1
ATOM 737 C CA . TYR A 1 90 ? 3.673 6.314 -3.869 1.00 94.06 90 TYR A CA 1
ATOM 738 C C . TYR A 1 90 ? 4.701 7.136 -4.636 1.00 94.06 90 TYR A C 1
ATOM 740 O O . TYR A 1 90 ? 4.935 8.309 -4.349 1.00 94.06 90 TYR A O 1
ATOM 748 N N . THR A 1 91 ? 5.305 6.506 -5.633 1.00 94.12 91 THR A N 1
ATOM 749 C CA . THR A 1 91 ? 6.239 7.114 -6.579 1.00 94.12 91 THR A CA 1
ATOM 750 C C . THR A 1 91 ? 5.843 6.729 -8.003 1.00 94.12 91 THR A C 1
ATOM 752 O O . THR A 1 91 ? 5.314 5.643 -8.235 1.00 94.12 91 THR A O 1
ATOM 755 N N . MET A 1 92 ? 6.063 7.632 -8.954 1.00 90.75 92 MET A N 1
ATOM 756 C CA . MET A 1 92 ? 5.735 7.519 -10.383 1.00 90.75 92 MET A CA 1
ATOM 757 C C . MET A 1 92 ? 6.917 8.031 -11.227 1.00 90.75 92 MET A C 1
ATOM 759 O O . MET A 1 92 ? 6.759 8.880 -12.104 1.00 90.75 92 MET A O 1
ATOM 763 N N . GLY A 1 93 ? 8.133 7.591 -10.899 1.00 85.88 93 GLY A N 1
ATOM 764 C CA . GLY A 1 93 ? 9.384 8.046 -11.509 1.00 85.88 93 GLY A CA 1
ATOM 765 C C . GLY A 1 93 ? 10.449 8.412 -10.473 1.00 85.88 93 GLY A C 1
ATOM 766 O O . GLY A 1 93 ? 10.192 8.444 -9.272 1.00 85.88 93 GLY A O 1
ATOM 767 N N . VAL A 1 94 ? 11.659 8.727 -10.948 1.00 77.94 94 VAL A N 1
ATOM 768 C CA . VAL A 1 94 ? 12.859 8.930 -10.105 1.00 77.94 94 VAL A CA 1
ATOM 769 C C . VAL A 1 94 ? 12.693 10.042 -9.058 1.00 77.94 94 VAL A C 1
ATOM 771 O O . VAL A 1 94 ? 13.237 9.925 -7.967 1.00 77.94 94 VAL A O 1
ATOM 774 N N . LEU A 1 95 ? 11.951 11.107 -9.376 1.00 79.75 95 LEU A N 1
ATOM 775 C CA . LEU A 1 95 ? 11.752 12.283 -8.510 1.00 79.75 95 LEU A CA 1
ATOM 776 C C . LEU A 1 95 ? 10.278 12.704 -8.433 1.00 79.75 95 LEU A C 1
ATOM 778 O O . LEU A 1 95 ? 9.966 13.868 -8.200 1.00 79.75 95 LEU A O 1
ATOM 782 N N . ASN A 1 96 ? 9.365 11.769 -8.685 1.00 86.44 96 ASN A N 1
ATOM 783 C CA . ASN A 1 96 ? 7.935 12.032 -8.647 1.00 86.44 96 ASN A CA 1
ATOM 784 C C . ASN A 1 96 ? 7.299 11.066 -7.659 1.00 86.44 96 ASN A C 1
ATOM 786 O O . ASN A 1 96 ? 7.283 9.860 -7.887 1.00 86.44 96 ASN A O 1
ATOM 790 N N . GLY A 1 97 ? 6.812 11.594 -6.549 1.00 89.81 97 GLY A N 1
ATOM 791 C CA . GLY A 1 97 ? 6.138 10.817 -5.531 1.00 89.81 97 GLY A CA 1
ATOM 792 C C . GLY A 1 97 ? 5.485 11.716 -4.505 1.00 89.81 97 GLY A C 1
ATOM 793 O O . GLY A 1 97 ? 5.773 12.909 -4.425 1.00 89.81 97 GLY A O 1
ATOM 794 N N . SER A 1 98 ? 4.583 11.131 -3.734 1.00 93.56 98 SER A N 1
ATOM 795 C CA . SER A 1 98 ? 3.898 11.821 -2.655 1.00 93.56 98 SER A CA 1
ATOM 796 C C . SER A 1 98 ? 3.688 10.867 -1.491 1.00 93.56 98 SER A C 1
ATOM 798 O O . SER A 1 98 ? 3.427 9.673 -1.674 1.00 93.56 98 SER A O 1
ATOM 800 N N . GLY A 1 99 ? 3.844 11.409 -0.289 1.00 94.50 99 GLY A N 1
ATOM 801 C CA . GLY A 1 99 ? 3.464 10.761 0.951 1.00 94.50 99 GLY A CA 1
ATOM 802 C C . GLY A 1 99 ? 2.084 11.233 1.388 1.00 94.50 99 GLY A C 1
ATOM 803 O O . GLY A 1 99 ? 1.621 12.326 1.055 1.00 94.50 99 GLY A O 1
ATOM 804 N N . SER A 1 100 ? 1.391 10.391 2.135 1.00 96.19 100 SER A N 1
ATOM 805 C CA . SER A 1 100 ? 0.131 10.748 2.759 1.00 96.19 100 SER A CA 1
ATOM 806 C C . SER A 1 100 ? 0.002 10.092 4.121 1.00 96.19 100 SER A C 1
ATOM 808 O O . SER A 1 100 ? 0.390 8.942 4.328 1.00 96.19 100 SER A O 1
ATOM 810 N N . ARG A 1 101 ? -0.612 10.814 5.048 1.00 97.12 101 ARG A N 1
ATOM 811 C CA . ARG A 1 101 ? -1.089 10.289 6.317 1.00 97.12 101 ARG A CA 1
ATOM 812 C C . ARG A 1 101 ? -2.532 9.840 6.144 1.00 97.12 101 ARG A C 1
ATOM 814 O O . ARG A 1 101 ? -3.402 10.628 5.779 1.00 97.12 101 ARG A O 1
ATOM 821 N N . ILE A 1 102 ? -2.776 8.563 6.393 1.00 97.94 102 ILE A N 1
ATOM 822 C CA . ILE A 1 102 ? -4.070 7.912 6.234 1.00 97.94 102 ILE A CA 1
ATOM 823 C C . ILE A 1 102 ? -4.613 7.632 7.630 1.00 97.94 102 ILE A C 1
ATOM 825 O O . ILE A 1 102 ? -4.001 6.913 8.420 1.00 97.94 102 ILE A O 1
ATOM 829 N N . PHE A 1 103 ? -5.772 8.199 7.930 1.00 98.12 103 PHE A N 1
ATOM 830 C CA . PHE A 1 103 ? -6.507 7.957 9.160 1.00 98.12 103 PHE A CA 1
ATOM 831 C C . PHE A 1 103 ? -7.585 6.918 8.882 1.00 98.12 103 PHE A C 1
ATOM 833 O O . PHE A 1 103 ? -8.347 7.042 7.919 1.00 98.12 103 PHE A O 1
ATOM 840 N N . ILE A 1 104 ? -7.653 5.894 9.725 1.00 98.44 104 ILE A N 1
ATOM 841 C CA . ILE A 1 104 ? -8.651 4.832 9.647 1.00 98.44 104 ILE A CA 1
ATOM 842 C C . ILE A 1 104 ? -9.447 4.762 10.944 1.00 98.44 104 ILE A C 1
ATOM 844 O O . ILE A 1 104 ? -8.916 4.992 12.032 1.00 98.44 104 ILE A O 1
ATOM 848 N N . LYS A 1 105 ? -10.717 4.385 10.838 1.00 98.31 105 LYS A N 1
ATOM 849 C CA . LYS A 1 105 ? -11.571 4.124 11.999 1.00 98.31 105 LYS A CA 1
ATOM 850 C C . LYS A 1 105 ? -12.487 2.940 11.757 1.00 98.31 105 LYS A C 1
ATOM 852 O O . LYS A 1 105 ? -12.796 2.616 10.610 1.00 98.31 105 LYS A O 1
ATOM 857 N N . LYS A 1 106 ? -12.951 2.303 12.826 1.00 98.25 106 LYS A N 1
ATOM 858 C CA . LYS A 1 106 ? -14.050 1.339 12.732 1.00 98.25 106 LYS A CA 1
ATOM 859 C C . LYS A 1 106 ? -15.373 2.079 12.572 1.00 98.25 106 LYS A C 1
ATOM 861 O O . LYS A 1 106 ? -15.669 3.017 13.309 1.00 98.25 106 LYS A O 1
ATOM 866 N N . ASN A 1 107 ? -16.185 1.652 11.614 1.00 97.38 107 ASN A N 1
ATOM 867 C CA . ASN A 1 107 ? -17.569 2.096 11.513 1.00 97.38 107 ASN A CA 1
ATOM 868 C C . ASN A 1 107 ? -18.447 1.405 12.579 1.00 97.38 107 ASN A C 1
ATOM 870 O O . ASN A 1 107 ? -17.981 0.548 13.331 1.00 97.38 107 ASN A O 1
ATOM 874 N N . LYS A 1 108 ? -19.742 1.745 12.627 1.00 95.81 108 LYS A N 1
ATOM 875 C CA . LYS A 1 108 ? -20.697 1.159 13.591 1.00 95.81 108 LYS A CA 1
ATOM 876 C C . LYS A 1 108 ? -20.811 -0.372 13.501 1.00 95.81 108 LYS A C 1
ATOM 878 O O . LYS A 1 108 ? -21.157 -1.004 14.489 1.00 95.81 108 LYS A O 1
ATOM 883 N N . SER A 1 109 ? -20.514 -0.958 12.341 1.00 96.62 109 SER A N 1
ATOM 884 C CA . SER A 1 109 ? -20.513 -2.409 12.105 1.00 96.62 109 SER A CA 1
ATOM 885 C C . SER A 1 109 ? -19.170 -3.074 12.434 1.00 96.62 109 SER A C 1
ATOM 887 O O . SER A 1 109 ? -19.018 -4.269 12.211 1.00 96.62 109 SER A O 1
ATOM 889 N N . GLY A 1 110 ? -18.180 -2.317 12.922 1.00 95.56 110 GLY A N 1
ATOM 890 C CA . GLY A 1 110 ? -16.842 -2.816 13.244 1.00 95.56 110 GLY A CA 1
ATOM 891 C C . GLY A 1 110 ? -15.880 -2.912 12.054 1.00 95.56 110 GLY A C 1
ATOM 892 O O . GLY A 1 110 ? -14.734 -3.319 12.245 1.00 95.56 110 GLY A O 1
ATOM 893 N N . ASN A 1 111 ? -16.296 -2.511 10.847 1.00 96.75 111 ASN A N 1
ATOM 894 C CA . ASN A 1 111 ? -15.449 -2.542 9.654 1.00 96.75 111 ASN A CA 1
ATOM 895 C C . ASN A 1 111 ? -14.512 -1.333 9.620 1.00 96.75 111 ASN A C 1
ATOM 897 O O . ASN A 1 111 ? -14.942 -0.208 9.879 1.00 96.75 111 ASN A O 1
ATOM 901 N N . TRP A 1 112 ? -13.254 -1.552 9.243 1.00 96.69 112 TRP A N 1
ATOM 902 C CA . TRP A 1 112 ? -12.298 -0.470 9.021 1.00 96.69 112 TRP A CA 1
ATOM 903 C C . TRP A 1 112 ? -12.657 0.329 7.768 1.00 96.69 112 TRP A C 1
ATOM 905 O O . TRP A 1 112 ? -12.864 -0.239 6.697 1.00 96.69 112 TRP A O 1
ATOM 915 N N . ILE A 1 113 ? -12.702 1.649 7.910 1.00 97.06 113 ILE A N 1
ATOM 916 C CA . ILE A 1 113 ? -12.901 2.604 6.822 1.00 97.06 113 ILE A CA 1
ATOM 917 C C . ILE A 1 113 ? -11.807 3.668 6.862 1.00 97.06 113 ILE A C 1
ATOM 919 O O . ILE A 1 113 ? -11.249 3.952 7.925 1.00 97.06 113 ILE A O 1
ATOM 923 N N . ILE A 1 114 ? -11.526 4.271 5.708 1.00 97.12 114 ILE A N 1
ATOM 924 C CA . ILE A 1 114 ? -10.710 5.483 5.636 1.00 97.12 114 ILE A CA 1
ATOM 925 C C . ILE A 1 114 ? -11.560 6.635 6.171 1.00 97.12 114 ILE A C 1
ATOM 927 O O . ILE A 1 114 ? -12.663 6.871 5.683 1.00 97.12 114 ILE A O 1
ATOM 931 N N . ASP A 1 115 ? -11.051 7.320 7.187 1.00 97.81 115 ASP A N 1
ATOM 932 C CA . ASP A 1 115 ? -11.679 8.508 7.759 1.00 97.81 115 ASP A CA 1
ATOM 933 C C . ASP A 1 115 ? -11.197 9.776 7.051 1.00 97.81 115 ASP A C 1
ATOM 935 O O . ASP A 1 115 ? -11.994 10.617 6.641 1.00 97.81 115 ASP A O 1
ATOM 939 N N . LYS A 1 116 ? -9.877 9.889 6.869 1.00 97.62 116 LYS A N 1
ATOM 940 C CA . LYS A 1 116 ? -9.229 11.051 6.258 1.00 97.62 116 LYS A CA 1
ATOM 941 C C . LYS A 1 116 ? -7.907 10.656 5.605 1.00 97.62 116 LYS A C 1
ATOM 943 O O . LYS A 1 116 ? -7.227 9.748 6.077 1.00 97.62 116 LYS A O 1
ATOM 948 N N . ILE A 1 117 ? -7.530 11.371 4.550 1.00 97.31 117 ILE A N 1
ATOM 949 C CA . ILE A 1 117 ? -6.192 11.321 3.954 1.00 97.31 117 ILE A CA 1
ATOM 950 C C . ILE A 1 117 ? -5.650 12.751 3.912 1.00 97.31 117 ILE A C 1
ATOM 952 O O . ILE A 1 117 ? -6.355 13.663 3.484 1.00 97.31 117 ILE A O 1
ATOM 956 N N . GLU A 1 118 ? -4.415 12.945 4.362 1.00 97.00 118 GLU A N 1
ATOM 957 C CA . GLU A 1 118 ? -3.700 14.223 4.312 1.00 97.00 118 GLU A CA 1
ATOM 958 C C . GLU A 1 118 ? -2.364 14.032 3.595 1.00 97.00 118 GLU A C 1
ATOM 960 O O . GLU A 1 118 ? -1.640 13.092 3.910 1.00 97.00 118 GLU A O 1
ATOM 965 N N . GLY A 1 119 ? -2.022 14.912 2.652 1.00 92.94 119 GLY A N 1
ATOM 966 C CA . GLY A 1 119 ? -0.679 14.933 2.065 1.00 92.94 119 GLY A CA 1
ATOM 967 C C . GLY A 1 119 ? 0.375 15.322 3.108 1.00 92.94 119 GLY A C 1
ATOM 968 O O . GLY A 1 119 ? 0.079 16.110 4.009 1.00 92.94 119 GLY A O 1
ATOM 969 N N . THR A 1 120 ? 1.578 14.756 2.994 1.00 81.50 120 THR A N 1
ATOM 970 C CA . THR A 1 120 ? 2.731 15.049 3.871 1.00 81.50 120 THR A CA 1
ATOM 971 C C . THR A 1 120 ? 3.839 15.771 3.136 1.00 81.50 120 THR A C 1
ATOM 973 O O . THR A 1 120 ? 4.071 15.386 1.967 1.00 81.50 120 THR A O 1
#

Sequence (120 aa):
MERKKDSLQRDKTLIYLVVSDSISGIENYKIELNKLKSNNEKIRFKYRSEFPNGREFWITDYDYFIAGNIQFGGIIFDKTKNNGVLNGGYTMGVLNGSGSRIFIKKNKSGNWIIDKIEGT

pLDDT: mean 88.44, std 14.25, range [38.44, 98.44]

Secondary structure (DSSP, 8-state):
--HHHHHHTT--PPEEEEE-SEEBTEEEEE--GGG---SSTTEEEEEGGGS-STTHHHHS--SSEEEEEEEEBPPEEPTTSSEEEEEEEEESSTT-EEEEEEEEEE-TTS-EEEEEEEE-